Protein AF-A0A6P0YIK9-F1 (afdb_monomer_lite)

Foldseek 3Di:
DEAADACVVQQQPPDVVPDPPDDPVSPAGDPVSLCVVQVVVVVPPPYAYEHDYPCVVVDPQVVVLVNHDPVCSVRYD

Radius of gyration: 12.54 Å; chains: 1; bounding box: 31×23×32 Å

Secondary structure (DSSP, 8-state):
-EEEE--BTTTB----TTS----GGG----HHHHHHHHHHHHT-TT-EEEE-SGGGGTS-HHHHHHTS-TTTGGGB-

Structure (mmCIF, N/CA/C/O backbone):
data_AF-A0A6P0YIK9-F1
#
_entry.id   AF-A0A6P0YIK9-F1
#
loop_
_atom_site.group_PDB
_atom_site.id
_atom_site.type_symbol
_atom_site.label_atom_id
_atom_site.label_alt_id
_atom_site.label_comp_id
_atom_site.label_asym_id
_atom_site.label_entity_id
_atom_site.label_seq_id
_atom_site.pdbx_PDB_ins_code
_atom_site.Cartn_x
_atom_site.Cartn_y
_atom_site.Cartn_z
_atom_site.occupancy
_atom_site.B_iso_or_equiv
_atom_site.auth_seq_id
_atom_site.auth_comp_id
_atom_site.auth_asym_id
_atom_site.auth_atom_id
_atom_site.pdbx_PDB_model_num
ATOM 1 N N . MET A 1 1 ? -13.851 0.148 4.835 1.00 91.81 1 MET A N 1
ATOM 2 C CA . MET A 1 1 ? -13.781 0.865 3.536 1.00 91.81 1 MET A CA 1
ATOM 3 C C . MET A 1 1 ? -12.517 0.407 2.834 1.00 91.81 1 MET A C 1
ATOM 5 O O . MET A 1 1 ? -11.562 0.093 3.532 1.00 91.81 1 MET A O 1
ATOM 9 N N . TRP A 1 2 ? -12.523 0.330 1.507 1.00 96.44 2 TRP A N 1
ATOM 10 C CA . TRP A 1 2 ? -11.388 -0.172 0.733 1.00 96.44 2 TRP A CA 1
ATOM 11 C C . TRP A 1 2 ? -10.835 0.942 -0.150 1.00 96.44 2 TRP A C 1
ATOM 13 O O . TRP A 1 2 ? -11.610 1.628 -0.815 1.00 96.44 2 TRP A O 1
ATOM 23 N N . ILE A 1 3 ? -9.518 1.118 -0.133 1.00 96.50 3 ILE A N 1
ATOM 24 C CA . ILE A 1 3 ? -8.786 1.994 -1.048 1.00 96.50 3 ILE A CA 1
ATOM 25 C C . ILE A 1 3 ? -8.085 1.093 -2.055 1.00 96.50 3 ILE A C 1
ATOM 27 O O . ILE A 1 3 ? -7.309 0.233 -1.657 1.00 96.50 3 ILE A O 1
ATOM 31 N N . PHE A 1 4 ? -8.346 1.287 -3.342 1.00 96.12 4 PHE A N 1
ATOM 32 C CA . PHE A 1 4 ? -7.568 0.653 -4.403 1.00 96.12 4 PHE A CA 1
ATOM 33 C C . PHE A 1 4 ? -6.448 1.615 -4.773 1.00 96.12 4 PHE A C 1
ATOM 35 O O . PHE A 1 4 ? -6.711 2.699 -5.291 1.00 96.12 4 PHE A O 1
ATOM 42 N N . LEU A 1 5 ? -5.223 1.247 -4.420 1.00 94.88 5 LEU A N 1
ATOM 43 C CA . LEU A 1 5 ? -4.046 2.083 -4.572 1.00 94.88 5 LEU A CA 1
ATOM 44 C C . LEU A 1 5 ? -3.249 1.621 -5.785 1.00 94.88 5 LEU A C 1
ATOM 46 O O . LEU A 1 5 ? -2.664 0.535 -5.770 1.00 94.88 5 LEU A O 1
ATOM 50 N N . ASP A 1 6 ? -3.202 2.467 -6.806 1.00 91.19 6 ASP A N 1
ATOM 51 C CA . ASP A 1 6 ? -2.093 2.427 -7.747 1.00 91.19 6 ASP A CA 1
ATOM 52 C C . ASP A 1 6 ? -0.871 3.041 -7.054 1.00 91.19 6 ASP A C 1
ATOM 54 O O . ASP A 1 6 ? -0.983 4.096 -6.434 1.00 91.19 6 ASP A O 1
ATOM 58 N N . ILE A 1 7 ? 0.265 2.350 -7.072 1.00 89.56 7 ILE A N 1
ATOM 59 C CA . ILE A 1 7 ? 1.513 2.847 -6.467 1.00 89.56 7 ILE A CA 1
ATOM 60 C C . ILE A 1 7 ? 2.376 3.560 -7.509 1.00 89.56 7 ILE A C 1
ATOM 62 O O . ILE A 1 7 ? 3.159 4.442 -7.148 1.00 89.56 7 ILE A O 1
ATOM 66 N N . ASP A 1 8 ? 2.192 3.220 -8.785 1.00 81.06 8 ASP A N 1
ATOM 67 C CA . ASP A 1 8 ? 2.893 3.822 -9.910 1.00 81.06 8 ASP A CA 1
ATOM 68 C C . ASP A 1 8 ? 2.410 5.253 -10.119 1.00 81.06 8 ASP A C 1
ATOM 70 O O . ASP A 1 8 ? 1.218 5.500 -10.265 1.00 81.06 8 ASP A O 1
ATOM 74 N N . GLY A 1 9 ? 3.326 6.221 -10.072 1.00 78.12 9 GLY A N 1
ATOM 75 C CA . GLY A 1 9 ? 2.984 7.642 -10.203 1.00 78.12 9 GLY A CA 1
ATOM 76 C C . GLY A 1 9 ? 2.234 8.246 -9.005 1.00 78.12 9 GLY A C 1
ATOM 77 O O . GLY A 1 9 ? 1.957 9.443 -9.013 1.00 78.12 9 GLY A O 1
ATOM 78 N N . VAL A 1 10 ? 1.930 7.457 -7.964 1.00 86.88 10 VAL A N 1
ATOM 79 C CA . VAL A 1 10 ? 1.335 7.941 -6.703 1.00 86.88 10 VAL A CA 1
ATOM 80 C C . VAL A 1 10 ? 2.362 7.927 -5.578 1.00 86.88 10 VAL A C 1
ATOM 82 O O . VAL A 1 10 ? 2.673 8.968 -5.005 1.00 86.88 10 VAL A O 1
ATOM 85 N N . LEU A 1 11 ? 2.882 6.742 -5.249 1.00 88.81 11 LEU A N 1
ATOM 86 C CA . LEU A 1 11 ? 3.898 6.573 -4.208 1.00 88.81 11 LEU A CA 1
ATOM 87 C C . LEU A 1 11 ? 5.296 6.454 -4.795 1.00 88.81 11 LEU A C 1
ATOM 89 O O . LEU A 1 11 ? 6.271 6.693 -4.095 1.00 88.81 11 LEU A O 1
ATOM 93 N N . VAL A 1 12 ? 5.415 6.087 -6.065 1.00 82.12 12 VAL A N 1
ATOM 94 C CA . VAL A 1 12 ? 6.682 6.078 -6.788 1.00 82.12 12 VAL A CA 1
ATOM 95 C C . VAL A 1 12 ? 6.779 7.397 -7.551 1.00 82.12 12 VAL A C 1
ATOM 97 O O . VAL A 1 12 ? 5.854 7.712 -8.305 1.00 82.12 12 VAL A O 1
ATOM 100 N N . PRO A 1 13 ? 7.863 8.177 -7.387 1.00 69.50 13 PRO A N 1
ATOM 101 C CA . PRO A 1 13 ? 8.021 9.402 -8.154 1.00 69.50 13 PRO A CA 1
ATOM 102 C C . PRO A 1 13 ? 8.030 9.049 -9.643 1.00 69.50 13 PRO A C 1
ATOM 104 O O . PRO A 1 13 ? 8.656 8.058 -10.032 1.00 69.50 13 PRO A O 1
ATOM 107 N N . GLU A 1 14 ? 7.369 9.857 -10.478 1.00 62.72 14 GLU A N 1
ATOM 108 C CA . GLU A 1 14 ? 7.537 9.786 -11.931 1.00 62.72 14 GLU A CA 1
ATOM 109 C C . GLU A 1 14 ? 9.006 10.091 -12.248 1.00 62.72 14 GLU A C 1
ATOM 111 O O . GLU A 1 14 ? 9.421 11.233 -12.447 1.00 62.72 14 GLU A O 1
ATOM 116 N N . LYS A 1 15 ? 9.849 9.058 -12.233 1.00 57.28 15 LYS A N 1
ATOM 117 C CA . LYS A 1 15 ? 11.179 9.142 -12.817 1.00 57.28 15 LYS A CA 1
ATOM 118 C C . LYS A 1 15 ? 10.926 9.445 -14.285 1.00 57.28 15 LYS A C 1
ATOM 120 O O . LYS A 1 15 ? 10.180 8.704 -14.913 1.00 57.28 15 LYS A O 1
ATOM 125 N N . ASN A 1 16 ? 11.512 10.521 -14.820 1.00 47.47 16 ASN A N 1
ATOM 126 C CA . ASN A 1 16 ? 11.530 10.765 -16.264 1.00 47.47 16 ASN A CA 1
ATOM 127 C C . ASN A 1 16 ? 11.924 9.443 -16.939 1.00 47.47 16 ASN A C 1
ATOM 129 O O . ASN A 1 16 ? 13.075 9.017 -16.826 1.00 47.47 16 ASN A O 1
ATOM 133 N N . PHE A 1 17 ? 10.952 8.756 -17.545 1.00 52.84 17 PHE A N 1
ATOM 134 C CA . PHE A 1 17 ? 11.073 7.382 -18.042 1.00 52.84 17 PHE A CA 1
ATOM 135 C C . PHE A 1 17 ? 11.939 7.304 -19.314 1.00 52.84 17 PHE A C 1
ATOM 137 O O . PHE A 1 17 ? 11.739 6.440 -20.161 1.00 52.84 17 PHE A O 1
ATOM 144 N N . ASP A 1 18 ? 12.940 8.176 -19.454 1.00 53.19 18 ASP A N 1
ATOM 145 C CA . ASP A 1 18 ? 13.962 8.078 -20.497 1.00 53.19 18 ASP A CA 1
ATOM 146 C C . ASP A 1 18 ? 14.851 6.838 -20.292 1.00 53.19 18 ASP A C 1
ATOM 148 O O . ASP A 1 18 ? 15.598 6.441 -21.183 1.00 53.19 18 ASP A O 1
ATOM 152 N N . SER A 1 19 ? 14.788 6.210 -19.111 1.00 52.16 19 SER A N 1
ATOM 153 C CA . SER A 1 19 ? 15.509 4.982 -18.774 1.00 52.16 19 SER A CA 1
ATOM 154 C C . SER A 1 19 ? 14.558 3.975 -18.119 1.00 52.16 19 SER A C 1
ATOM 156 O O . SER A 1 19 ? 13.888 4.328 -17.148 1.00 52.16 19 SER A O 1
ATOM 158 N N . PRO A 1 20 ? 14.494 2.718 -18.587 1.00 54.53 20 PRO A N 1
ATOM 159 C CA . PRO A 1 20 ? 13.647 1.718 -17.953 1.00 54.53 20 PRO A CA 1
ATOM 160 C C . PRO A 1 20 ? 14.167 1.380 -16.549 1.00 54.53 20 PRO A C 1
ATOM 162 O O . PRO A 1 20 ? 15.376 1.341 -16.301 1.00 54.53 20 PRO A O 1
ATOM 165 N N . ILE A 1 21 ? 13.241 1.145 -15.620 1.00 56.03 21 ILE A N 1
ATOM 166 C CA . ILE A 1 21 ? 13.540 0.800 -14.227 1.00 56.03 21 ILE A CA 1
ATOM 167 C C . ILE A 1 21 ? 14.101 -0.631 -14.210 1.00 56.03 21 ILE A C 1
ATOM 169 O O . ILE A 1 21 ? 13.355 -1.603 -14.242 1.00 56.03 21 ILE A O 1
ATOM 173 N N . TYR A 1 22 ? 15.431 -0.766 -14.228 1.00 51.69 22 TYR A N 1
ATOM 174 C CA . TYR A 1 22 ? 16.123 -2.057 -14.370 1.00 51.69 22 TYR A CA 1
ATOM 175 C C . TYR A 1 22 ? 16.753 -2.595 -13.074 1.00 51.69 22 TYR A C 1
ATOM 177 O O . TYR A 1 22 ? 17.422 -3.629 -13.114 1.00 51.69 22 TYR A O 1
ATOM 185 N N . LYS A 1 23 ? 16.608 -1.916 -11.928 1.00 55.38 23 LYS A N 1
ATOM 186 C CA . LYS A 1 23 ? 17.266 -2.327 -10.675 1.00 55.38 23 LYS A CA 1
ATOM 187 C C . LYS A 1 23 ? 16.316 -2.266 -9.487 1.00 55.38 23 LYS A C 1
ATOM 189 O O . LYS A 1 23 ? 15.621 -1.280 -9.302 1.00 55.38 23 LYS A O 1
ATOM 194 N N . GLU A 1 24 ? 16.359 -3.286 -8.632 1.00 55.41 24 GLU A N 1
ATOM 195 C CA . GLU A 1 24 ? 15.557 -3.360 -7.399 1.00 55.41 24 GLU A CA 1
ATOM 196 C C . GLU A 1 24 ? 15.766 -2.147 -6.477 1.00 55.41 24 GLU A C 1
ATOM 198 O O . GLU A 1 24 ? 14.829 -1.682 -5.838 1.00 55.41 24 GLU A O 1
ATOM 203 N N . ASN A 1 25 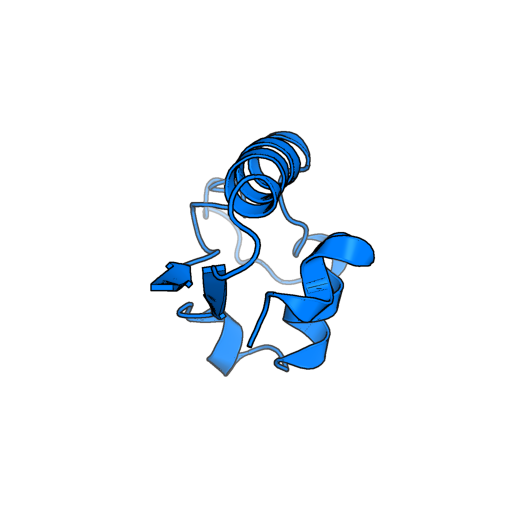? 16.968 -1.560 -6.478 1.00 54.75 25 ASN A N 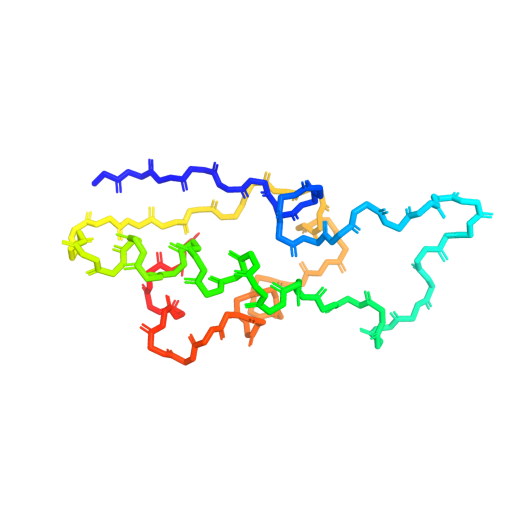1
ATOM 204 C CA . ASN A 1 25 ? 17.275 -0.351 -5.704 1.00 54.75 25 ASN A CA 1
ATOM 205 C C . ASN A 1 25 ? 16.508 0.899 -6.168 1.00 54.75 25 ASN A C 1
ATOM 207 O O . ASN A 1 25 ? 16.433 1.870 -5.416 1.00 54.75 25 ASN A O 1
ATOM 211 N N . ASP A 1 26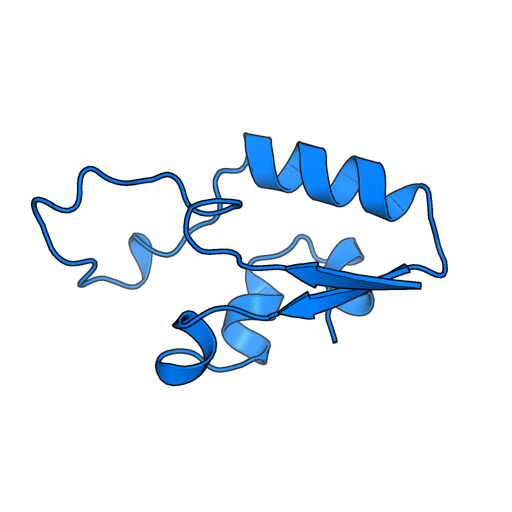 ? 15.956 0.882 -7.384 1.00 61.38 26 ASP A N 1
ATOM 212 C CA . ASP A 1 26 ? 15.139 1.960 -7.935 1.00 61.38 26 ASP A CA 1
ATOM 213 C C . ASP A 1 26 ? 13.654 1.848 -7.563 1.00 61.38 26 ASP A C 1
ATOM 215 O O . ASP A 1 26 ? 12.907 2.787 -7.848 1.00 61.38 26 ASP A O 1
ATOM 219 N N . LEU A 1 27 ? 13.247 0.746 -6.920 1.00 72.81 27 LEU A N 1
ATOM 220 C CA . LEU A 1 27 ? 11.878 0.443 -6.501 1.00 72.81 27 LEU A CA 1
ATOM 221 C C . LEU A 1 27 ? 11.663 0.852 -5.041 1.00 72.81 27 LEU A C 1
ATOM 223 O O . LEU A 1 27 ? 11.483 0.018 -4.155 1.00 72.81 27 LEU A O 1
ATOM 227 N N . GLN A 1 28 ? 11.730 2.151 -4.778 1.00 80.75 28 GLN A N 1
ATOM 228 C CA . GLN A 1 28 ? 11.416 2.710 -3.466 1.00 80.75 28 GLN A CA 1
ATOM 229 C C . GLN A 1 28 ? 10.269 3.698 -3.606 1.00 80.75 28 GLN A C 1
ATOM 231 O O . GLN A 1 28 ? 10.209 4.450 -4.582 1.00 80.75 28 GLN A O 1
ATOM 236 N N . PHE A 1 29 ? 9.368 3.690 -2.625 1.00 89.88 29 PHE A N 1
ATOM 237 C CA . PHE A 1 29 ? 8.379 4.748 -2.499 1.00 89.88 29 PHE A CA 1
ATOM 238 C C . PHE A 1 29 ? 9.074 6.052 -2.123 1.00 89.88 29 PHE A C 1
ATOM 240 O O . PHE A 1 29 ? 10.048 6.060 -1.367 1.00 89.88 29 PHE A O 1
ATOM 247 N N . ASP A 1 30 ? 8.562 7.157 -2.648 1.00 88.69 30 ASP A N 1
ATOM 248 C CA . ASP A 1 30 ? 8.928 8.476 -2.176 1.00 88.69 30 ASP A CA 1
ATOM 249 C C . ASP A 1 30 ? 8.538 8.578 -0.692 1.00 88.69 30 ASP A C 1
ATOM 251 O O . ASP A 1 30 ? 7.361 8.410 -0.350 1.00 88.69 30 ASP A O 1
ATOM 255 N N . PRO A 1 31 ? 9.496 8.835 0.212 1.00 90.44 31 PRO A N 1
ATOM 256 C CA . PRO A 1 31 ? 9.231 8.831 1.645 1.00 90.44 31 PRO A CA 1
ATOM 257 C C . PRO A 1 31 ? 8.248 9.929 2.067 1.00 90.44 31 PRO A C 1
ATOM 259 O O . PRO A 1 31 ? 7.542 9.759 3.060 1.00 90.44 31 PRO A O 1
ATOM 262 N N . ILE A 1 32 ? 8.170 11.041 1.327 1.00 91.25 32 ILE A N 1
ATOM 263 C CA . ILE A 1 32 ? 7.242 12.137 1.621 1.00 91.25 32 ILE A CA 1
ATOM 264 C C . ILE A 1 32 ? 5.819 11.701 1.272 1.00 91.25 32 ILE A C 1
ATOM 266 O O . ILE A 1 32 ? 4.922 11.826 2.106 1.00 91.25 32 ILE A O 1
ATOM 270 N N . PHE A 1 33 ? 5.603 11.160 0.070 1.00 92.06 33 PHE A N 1
ATOM 271 C CA . PHE A 1 33 ? 4.272 10.699 -0.340 1.00 92.06 33 PHE A CA 1
ATOM 272 C C . PHE A 1 33 ? 3.809 9.485 0.459 1.00 92.06 33 PHE A C 1
ATOM 274 O O . PHE A 1 33 ? 2.634 9.416 0.820 1.00 92.06 33 PHE A O 1
ATOM 281 N N . LEU A 1 34 ? 4.727 8.578 0.803 1.00 94.94 34 LEU A N 1
ATOM 282 C CA . LEU A 1 34 ? 4.432 7.448 1.675 1.00 94.94 34 LEU A CA 1
ATOM 283 C C . LEU A 1 34 ? 3.955 7.921 3.052 1.00 94.94 34 LEU A C 1
ATOM 285 O O . LEU A 1 34 ? 2.877 7.514 3.472 1.00 94.94 34 LEU A O 1
ATOM 289 N N . SER A 1 35 ? 4.698 8.817 3.717 1.00 95.00 35 SER A N 1
ATOM 290 C CA . SER A 1 35 ? 4.299 9.350 5.031 1.00 95.00 35 SER A CA 1
ATOM 291 C C . SER A 1 35 ? 2.933 10.022 4.959 1.00 95.00 35 SER A C 1
ATOM 293 O O . SER A 1 35 ? 2.045 9.679 5.728 1.00 95.00 35 SER A O 1
ATOM 295 N N . LEU A 1 36 ? 2.720 10.919 3.989 1.00 94.88 36 LEU A N 1
ATOM 296 C CA . LEU A 1 36 ? 1.443 11.621 3.836 1.00 94.88 36 LEU A CA 1
ATOM 297 C C . LEU A 1 36 ? 0.267 10.657 3.650 1.00 94.88 36 LEU A C 1
ATOM 299 O O . LEU A 1 36 ? -0.803 10.865 4.224 1.00 94.88 36 LEU A O 1
ATOM 303 N N . PHE A 1 37 ? 0.450 9.613 2.843 1.00 95.56 37 PHE A N 1
ATOM 304 C CA . PHE A 1 37 ? -0.583 8.613 2.616 1.00 95.56 37 PHE A CA 1
ATOM 305 C C . PHE A 1 37 ? -0.852 7.778 3.872 1.00 95.56 37 PHE A C 1
ATOM 307 O O . PHE A 1 37 ? -2.005 7.656 4.298 1.00 95.56 37 PHE A O 1
ATOM 314 N N . GLU A 1 38 ? 0.197 7.216 4.474 1.00 96.38 38 GLU A N 1
ATOM 315 C CA . GLU A 1 38 ? 0.072 6.349 5.642 1.00 96.38 38 GLU A CA 1
ATOM 316 C C . GLU A 1 38 ? -0.509 7.105 6.841 1.00 96.38 38 GLU A C 1
ATOM 318 O O . GLU A 1 38 ? -1.447 6.601 7.460 1.00 96.38 38 GLU A O 1
ATOM 323 N N . ASP A 1 39 ? -0.044 8.328 7.112 1.00 96.12 39 ASP A N 1
ATOM 324 C CA . ASP A 1 39 ? -0.508 9.166 8.224 1.00 96.12 39 ASP A CA 1
ATOM 325 C C . ASP A 1 39 ? -2.016 9.422 8.134 1.00 96.12 39 ASP A C 1
ATOM 327 O O . ASP A 1 39 ? -2.738 9.290 9.122 1.00 96.12 39 ASP A O 1
ATOM 331 N N . ILE A 1 40 ? -2.528 9.728 6.937 1.00 95.25 40 ILE A N 1
ATOM 332 C CA . ILE A 1 40 ? -3.961 9.959 6.728 1.00 95.25 40 ILE A CA 1
ATOM 333 C C . ILE A 1 40 ? -4.756 8.665 6.879 1.00 95.25 40 ILE A C 1
ATOM 335 O O . ILE A 1 40 ? -5.791 8.655 7.546 1.00 95.25 40 ILE A O 1
ATOM 339 N N . VAL A 1 41 ? -4.301 7.560 6.288 1.00 95.94 41 VAL A N 1
ATOM 340 C CA . VAL A 1 41 ? -5.031 6.286 6.353 1.00 95.94 41 VAL A CA 1
ATOM 341 C C . VAL A 1 41 ? -5.012 5.695 7.770 1.00 95.94 41 VAL A C 1
ATOM 343 O O . VAL A 1 41 ? -5.985 5.052 8.180 1.00 95.94 41 VAL A O 1
ATOM 346 N N . GLN A 1 42 ? -3.968 5.950 8.561 1.00 94.44 42 GLN A N 1
ATOM 347 C CA . GLN A 1 42 ? -3.898 5.551 9.969 1.00 94.44 42 GLN A CA 1
ATOM 348 C C . GLN A 1 42 ? -4.992 6.199 10.830 1.00 94.44 42 GLN A C 1
ATOM 350 O O . GLN A 1 42 ? -5.482 5.552 11.757 1.00 94.44 42 GLN A O 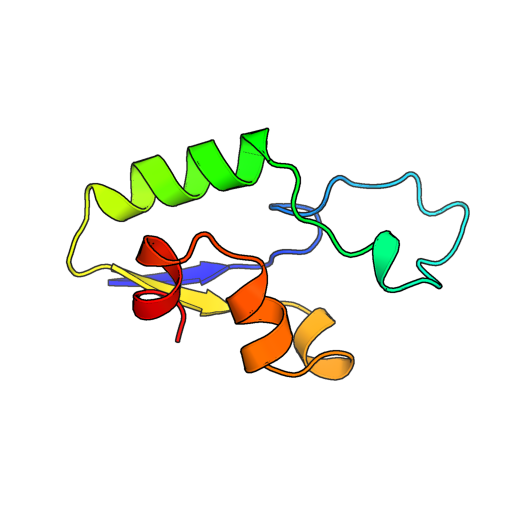1
ATOM 355 N N . LEU A 1 43 ? -5.468 7.402 10.485 1.00 95.62 43 LEU A N 1
ATOM 356 C CA . LEU A 1 43 ? -6.598 8.049 11.174 1.00 95.62 43 LEU A CA 1
ATOM 357 C C . LEU A 1 43 ? -7.920 7.272 11.028 1.00 95.62 43 LEU A C 1
ATOM 359 O O . LEU A 1 43 ? -8.874 7.526 11.766 1.00 95.62 43 LEU A O 1
ATOM 363 N N . TYR A 1 44 ? -7.988 6.308 10.104 1.00 95.88 44 TYR A N 1
ATOM 364 C CA . TYR A 1 44 ? -9.174 5.506 9.825 1.00 95.88 44 TYR A CA 1
ATOM 365 C C . TYR A 1 44 ? -8.889 4.007 10.052 1.00 95.88 44 TYR A C 1
ATOM 367 O O . TYR A 1 44 ? -8.508 3.281 9.126 1.00 95.88 44 TYR A O 1
ATOM 375 N N . PRO A 1 45 ? -9.103 3.477 11.274 1.00 90.81 45 PRO A N 1
ATOM 376 C CA . PRO A 1 45 ? -8.693 2.115 11.628 1.00 90.81 45 PRO A CA 1
ATOM 377 C C . PRO A 1 45 ? -9.353 1.024 10.769 1.00 90.81 45 PRO A C 1
ATOM 379 O O . PRO A 1 45 ? -8.690 0.048 10.441 1.00 90.81 45 PRO A O 1
ATOM 382 N N . GLY A 1 46 ? -10.601 1.216 10.325 1.00 95.19 46 GLY A N 1
ATOM 383 C CA . GLY A 1 46 ? -11.343 0.261 9.481 1.00 95.19 46 GLY A CA 1
ATOM 384 C C . GLY A 1 46 ? -11.104 0.377 7.966 1.00 95.19 46 GLY A C 1
ATOM 385 O O . GLY A 1 46 ? -11.906 -0.137 7.175 1.00 95.19 46 GLY A O 1
ATOM 386 N N . VAL A 1 47 ? -10.075 1.117 7.545 1.00 96.81 47 VAL A N 1
ATOM 387 C CA . VAL A 1 47 ? -9.657 1.205 6.140 1.00 96.81 47 VAL A CA 1
ATOM 388 C C . VAL A 1 47 ? -8.612 0.141 5.836 1.00 96.81 47 VAL A C 1
ATOM 390 O O . VAL A 1 47 ? -7.645 -0.011 6.585 1.00 96.81 47 VAL A O 1
ATOM 393 N N . LEU A 1 48 ? -8.829 -0.547 4.715 1.00 97.56 48 LEU A N 1
ATOM 394 C CA . LEU A 1 48 ? -7.900 -1.482 4.094 1.00 97.56 48 LEU A CA 1
ATOM 395 C C . LEU A 1 48 ? -7.468 -0.941 2.726 1.00 97.56 48 LEU A C 1
ATOM 397 O O . LEU A 1 48 ? -8.244 -0.260 2.049 1.00 97.56 48 LEU A O 1
ATOM 401 N N . VAL A 1 49 ? -6.239 -1.251 2.329 1.00 97.75 49 VAL A N 1
ATOM 402 C CA . VAL A 1 49 ? -5.605 -0.800 1.089 1.00 97.75 49 VAL A CA 1
ATOM 403 C C . VAL A 1 49 ? -5.317 -2.017 0.221 1.00 97.75 49 VAL A C 1
ATOM 405 O O . VAL A 1 49 ? -4.551 -2.887 0.612 1.00 97.75 49 VAL A O 1
ATOM 408 N N . VAL A 1 50 ? -5.915 -2.060 -0.963 1.00 97.12 50 VAL A N 1
ATOM 409 C CA . VAL A 1 50 ? -5.645 -3.065 -1.994 1.00 97.12 50 VAL A CA 1
ATOM 410 C C . VAL A 1 50 ? -4.637 -2.488 -2.966 1.00 97.12 50 VAL A C 1
ATOM 412 O O . VAL A 1 50 ? -4.860 -1.405 -3.509 1.00 97.12 50 VAL A O 1
ATOM 415 N N . ILE A 1 51 ? -3.556 -3.215 -3.233 1.00 95.19 51 ILE A N 1
ATOM 416 C CA . ILE A 1 51 ? -2.592 -2.805 -4.260 1.00 95.19 51 ILE A CA 1
ATOM 417 C C . ILE A 1 51 ? -3.156 -3.136 -5.645 1.00 95.19 51 ILE A C 1
ATOM 419 O O . ILE A 1 51 ? -3.277 -4.303 -6.019 1.00 95.19 51 ILE A O 1
ATOM 423 N N . SER A 1 52 ? -3.466 -2.094 -6.412 1.00 93.88 52 SER A N 1
ATOM 424 C CA . SER A 1 52 ? -4.015 -2.145 -7.768 1.00 93.88 52 SER A CA 1
ATOM 425 C C . SER A 1 52 ? -3.061 -1.454 -8.745 1.00 93.88 52 SER A C 1
ATOM 427 O O . SER A 1 52 ? -3.390 -0.421 -9.319 1.00 93.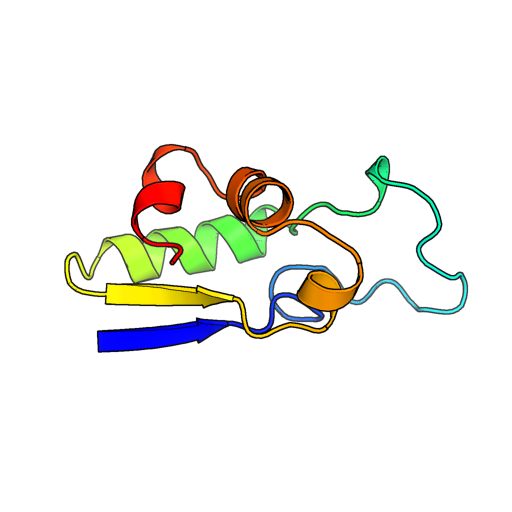88 52 SER A O 1
ATOM 429 N N . SER A 1 53 ? -1.874 -2.033 -8.914 1.00 90.38 53 SER A N 1
ATOM 430 C CA . SER A 1 53 ? -0.807 -1.520 -9.780 1.00 90.38 53 SER A CA 1
ATOM 431 C C . SER A 1 53 ? -0.248 -2.622 -10.675 1.00 90.38 53 SER A C 1
ATOM 433 O O . SER A 1 53 ? -0.216 -3.798 -10.292 1.00 90.38 53 SER A O 1
ATOM 435 N N . SER A 1 54 ? 0.258 -2.214 -11.842 1.00 87.56 54 SER A N 1
ATOM 436 C CA . SER A 1 54 ? 0.995 -3.071 -12.777 1.00 87.56 54 SER A CA 1
ATOM 437 C C . SER A 1 54 ? 2.214 -3.759 -12.148 1.00 87.56 54 SER A C 1
ATOM 439 O O . SER A 1 54 ? 2.597 -4.848 -12.569 1.00 87.56 54 SER A O 1
ATOM 441 N N . TRP A 1 55 ? 2.769 -3.214 -11.060 1.00 86.94 55 TRP A N 1
ATOM 442 C CA . TRP A 1 55 ? 3.843 -3.854 -10.295 1.00 86.94 55 TRP A CA 1
ATOM 443 C C . TRP A 1 55 ? 3.478 -5.246 -9.798 1.00 86.94 55 TRP A C 1
ATOM 445 O O . TRP A 1 55 ? 4.368 -6.067 -9.593 1.00 86.94 55 TRP A O 1
ATOM 455 N N . ARG A 1 56 ? 2.188 -5.558 -9.630 1.00 89.69 56 ARG A N 1
ATOM 456 C CA . ARG A 1 56 ? 1.735 -6.902 -9.249 1.00 89.69 56 ARG A CA 1
ATOM 457 C C . ARG A 1 56 ? 2.043 -7.968 -10.309 1.00 89.69 56 ARG A C 1
ATOM 459 O O . ARG A 1 56 ? 2.049 -9.145 -9.956 1.00 89.69 56 ARG A O 1
ATOM 466 N N . GLU A 1 57 ? 2.325 -7.582 -11.556 1.00 88.94 57 GLU A N 1
ATOM 467 C CA . GLU A 1 57 ? 2.776 -8.490 -12.623 1.00 88.94 57 GLU A CA 1
ATOM 468 C C . GLU A 1 57 ? 4.267 -8.844 -12.506 1.00 88.94 57 GLU A C 1
ATOM 470 O O . GLU A 1 57 ? 4.684 -9.912 -12.952 1.00 88.94 57 GLU A O 1
ATOM 475 N N . LEU A 1 58 ? 5.066 -7.968 -11.889 1.00 86.12 58 LEU A N 1
ATOM 476 C CA . LEU A 1 58 ? 6.525 -8.092 -11.803 1.00 86.12 58 LEU A CA 1
ATOM 477 C C . LEU A 1 58 ? 7.012 -8.494 -10.405 1.00 86.12 58 LEU A C 1
ATOM 479 O O . LEU A 1 58 ? 8.032 -9.168 -10.273 1.00 86.12 58 LEU A O 1
ATOM 483 N N . PHE A 1 59 ? 6.280 -8.107 -9.361 1.00 87.75 59 PHE A N 1
ATOM 484 C CA . PHE A 1 59 ? 6.682 -8.267 -7.969 1.00 87.75 59 PHE A CA 1
ATOM 485 C C . PHE A 1 59 ? 5.643 -9.034 -7.158 1.00 87.75 59 PHE A C 1
ATOM 487 O O . PHE A 1 59 ? 4.434 -8.959 -7.391 1.00 87.75 59 PHE A O 1
ATOM 494 N N . SER A 1 60 ? 6.116 -9.771 -6.152 1.00 92.06 60 SER A N 1
ATOM 495 C CA . SER A 1 60 ? 5.233 -10.471 -5.221 1.00 92.06 60 SER A CA 1
ATOM 496 C C . SER A 1 60 ? 4.480 -9.485 -4.325 1.00 92.06 60 SER A C 1
ATOM 498 O O . SER A 1 60 ? 4.900 -8.344 -4.122 1.00 92.06 60 SER A O 1
ATOM 500 N N . PHE A 1 61 ? 3.347 -9.930 -3.778 1.00 93.38 61 PHE A N 1
ATOM 501 C CA . PHE A 1 61 ? 2.556 -9.087 -2.884 1.00 93.38 61 PHE A CA 1
ATOM 502 C C . PHE A 1 61 ? 3.363 -8.739 -1.636 1.00 93.38 61 PHE A C 1
ATOM 504 O O . PHE A 1 61 ? 3.451 -7.575 -1.273 1.00 93.38 61 PHE A O 1
ATOM 511 N N . GLU A 1 62 ? 4.027 -9.738 -1.052 1.00 94.25 62 GLU A N 1
ATOM 512 C CA . GLU A 1 62 ? 4.869 -9.560 0.131 1.00 94.25 62 GLU A CA 1
ATOM 513 C C . GLU A 1 62 ? 6.024 -8.588 -0.109 1.00 94.25 62 GLU A C 1
ATOM 515 O O . GLU A 1 62 ? 6.342 -7.794 0.773 1.00 94.25 62 GLU A O 1
ATOM 520 N N . PHE A 1 63 ? 6.618 -8.595 -1.308 1.00 92.50 63 PHE A N 1
ATOM 521 C CA . PHE A 1 63 ? 7.641 -7.615 -1.659 1.00 92.50 63 PHE A CA 1
ATOM 522 C C . PHE A 1 63 ? 7.069 -6.197 -1.633 1.00 92.50 63 PHE A C 1
ATOM 524 O O . PHE A 1 63 ? 7.570 -5.360 -0.888 1.00 92.50 63 PHE A O 1
ATOM 531 N N . VAL A 1 64 ? 5.983 -5.935 -2.369 1.00 91.94 64 VAL A N 1
ATOM 532 C CA . VAL A 1 64 ? 5.373 -4.594 -2.426 1.00 91.94 64 VAL A CA 1
ATOM 533 C C . VAL A 1 64 ? 4.878 -4.157 -1.046 1.00 91.94 64 VAL A C 1
ATOM 535 O O . VAL A 1 64 ? 5.116 -3.032 -0.620 1.00 91.94 64 VAL A O 1
ATOM 538 N N . ARG A 1 65 ? 4.253 -5.071 -0.301 1.00 94.94 65 ARG A N 1
ATOM 539 C CA . ARG A 1 65 ? 3.805 -4.851 1.074 1.00 94.94 65 ARG A CA 1
ATOM 540 C C . ARG A 1 65 ? 4.961 -4.499 2.008 1.00 94.94 65 ARG A C 1
ATOM 542 O O . ARG A 1 65 ? 4.783 -3.685 2.907 1.00 94.94 65 ARG A O 1
ATOM 549 N N . SER A 1 66 ? 6.148 -5.069 1.803 1.00 93.88 66 SER A N 1
ATOM 550 C CA . SER A 1 66 ? 7.321 -4.774 2.632 1.00 93.88 66 SER A CA 1
ATOM 551 C C . SER A 1 66 ? 7.857 -3.346 2.467 1.00 93.88 66 SER A C 1
ATOM 553 O O . SER A 1 66 ? 8.564 -2.871 3.356 1.00 93.88 66 SER A O 1
ATOM 555 N N . LEU A 1 67 ? 7.490 -2.652 1.385 1.00 92.69 67 LEU A N 1
ATOM 556 C CA . LEU A 1 67 ? 7.896 -1.267 1.126 1.00 92.69 67 LEU A CA 1
ATOM 557 C C . LEU A 1 67 ? 7.137 -0.249 1.995 1.00 92.69 67 LEU A C 1
ATOM 559 O O . LEU A 1 67 ? 7.619 0.864 2.183 1.00 92.69 67 LEU A O 1
ATOM 563 N N . PHE A 1 68 ? 5.985 -0.633 2.552 1.00 95.31 68 PHE A N 1
ATOM 564 C CA . PHE A 1 68 ? 5.244 0.170 3.528 1.00 95.31 68 PHE A CA 1
ATOM 565 C C . PHE A 1 68 ? 5.881 0.088 4.919 1.00 95.31 68 PHE A C 1
ATOM 567 O O . PHE A 1 68 ? 6.570 -0.895 5.253 1.00 95.31 68 PHE A O 1
ATOM 574 N N . SER A 1 69 ? 5.611 1.091 5.759 1.00 95.06 69 SER A N 1
ATOM 575 C CA . SER A 1 69 ? 6.077 1.084 7.146 1.00 95.06 69 SER A CA 1
ATOM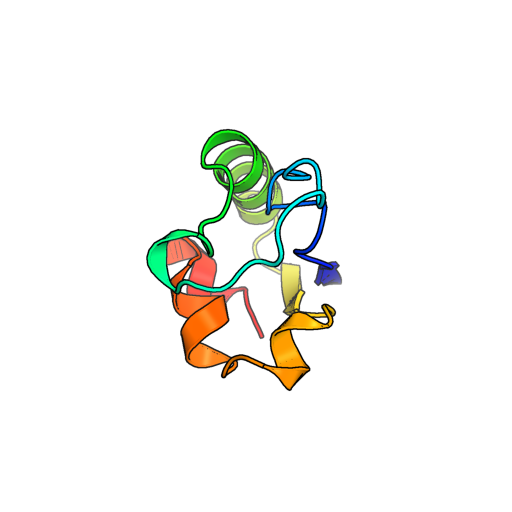 576 C C . SER A 1 69 ? 5.511 -0.124 7.904 1.00 95.06 69 SER A C 1
ATOM 578 O O . SER A 1 69 ? 4.387 -0.549 7.620 1.00 95.06 69 SER A O 1
ATOM 580 N N . PRO A 1 70 ? 6.262 -0.718 8.854 1.00 94.06 70 PRO A N 1
ATOM 581 C CA . PRO A 1 70 ? 5.858 -1.950 9.535 1.00 94.06 70 PRO A CA 1
ATOM 582 C C . PRO A 1 70 ? 4.430 -1.921 10.091 1.00 94.06 70 PRO A C 1
ATOM 584 O O . PRO A 1 70 ? 3.688 -2.880 9.884 1.00 94.06 70 PRO A O 1
ATOM 587 N N . ASP A 1 71 ? 4.036 -0.803 10.703 1.00 91.62 71 ASP A N 1
ATOM 588 C CA . ASP A 1 71 ? 2.719 -0.620 11.322 1.00 91.62 71 ASP A CA 1
ATOM 589 C C . ASP A 1 71 ? 1.594 -0.481 10.283 1.00 91.62 71 ASP A C 1
ATOM 591 O O . ASP A 1 71 ? 0.432 -0.788 10.557 1.00 91.62 71 ASP A O 1
ATOM 595 N N . PHE A 1 72 ? 1.923 -0.057 9.061 1.00 95.81 72 PHE A N 1
ATOM 596 C CA . PHE A 1 72 ? 0.958 0.091 7.978 1.00 95.81 72 PHE A CA 1
ATOM 597 C C . PHE A 1 72 ? 0.708 -1.206 7.202 1.00 95.81 72 PHE A C 1
ATOM 599 O O . PHE A 1 72 ? -0.364 -1.388 6.621 1.00 95.81 72 PHE A O 1
ATOM 606 N N . ARG A 1 73 ? 1.658 -2.150 7.212 1.00 95.50 73 ARG A N 1
ATOM 607 C CA . ARG A 1 73 ? 1.577 -3.393 6.420 1.00 95.50 73 ARG A CA 1
ATOM 608 C C . ARG A 1 73 ? 0.322 -4.205 6.705 1.00 95.50 73 ARG A C 1
ATOM 610 O O . ARG A 1 73 ? -0.169 -4.885 5.810 1.00 95.50 73 ARG A O 1
ATOM 617 N N . GLU A 1 74 ? -0.212 -4.169 7.921 1.00 94.38 74 GLU A N 1
ATOM 618 C CA . GLU A 1 74 ? -1.438 -4.897 8.279 1.00 94.38 74 GLU A CA 1
ATOM 619 C C . GLU A 1 74 ? -2.692 -4.364 7.575 1.00 94.38 74 GLU A C 1
ATOM 621 O O . GLU A 1 74 ? -3.657 -5.104 7.399 1.00 94.38 74 GLU A O 1
ATOM 626 N N . LYS A 1 75 ? -2.669 -3.106 7.123 1.00 96.19 75 LYS A N 1
ATOM 627 C CA . LYS A 1 75 ? -3.760 -2.495 6.355 1.00 96.19 75 LYS A CA 1
ATOM 628 C C . LYS A 1 75 ? -3.705 -2.838 4.871 1.00 96.19 75 LYS A C 1
ATOM 630 O O . LYS A 1 75 ? -4.718 -2.675 4.194 1.00 96.19 75 LYS A O 1
ATOM 635 N N . VAL A 1 76 ? -2.553 -3.284 4.373 1.00 97.00 76 VAL A N 1
ATOM 636 C CA . VAL A 1 76 ? -2.348 -3.654 2.970 1.00 97.00 76 VAL A CA 1
ATOM 637 C C . VAL A 1 76 ? -2.752 -5.113 2.768 1.00 97.00 76 VAL A C 1
ATOM 639 O O . VAL A 1 76 ? -2.196 -6.004 3.416 1.00 97.00 76 VAL A O 1
ATOM 642 N N . VAL A 1 77 ? -3.721 -5.341 1.880 1.00 94.62 77 VAL A N 1
ATOM 643 C CA . VAL A 1 77 ? -4.413 -6.623 1.652 1.00 94.62 77 VAL A CA 1
ATOM 644 C C . VAL A 1 77 ? -4.554 -6.968 0.174 1.00 94.62 77 VAL A C 1
ATOM 646 O O . VAL A 1 77 ? -4.471 -6.053 -0.679 1.00 94.62 77 VAL A O 1
#

Sequence (77 aa):
MWIFLDIDGVLVPEKNFDSPIYKENDLQFDPIFLSLFEDIVQLYPGVLVVISSSWRELFSFEFVRSLFSPDFREKVV

pLDDT: mean 85.59, std 14.81, range [47.47, 97.75]